Protein AF-A0AA85AEJ2-F1 (afdb_monomer_lite)

Sequence (149 aa):
MGGGVYLGIQQNGVPNWHFLGVLTNEKPSAIYKVGKLAKNAQLQNVIHPFGTSASFQCSNGVVPAQIGISVDLLTNLPQQTEEITSEPSVSADRMTQFTRFAAESLFNYVASFARDNSTSDPLVPMSAIKGWFDTMLQKLSLDASFWRK

Secondary structure (DSSP, 8-state):
-EEEEEEEEEETTEEEEEEEEEE-SSS-------TTTTT-TTS-----SS-TT------TT---EEEEEEEE-TTTS----SSSS-TTHHHHHHHHHHHHHHHHHHHHHHHHT-B--SSSS-B--HHHHHHHHHHHHHHHHH-TTGGG-

pLDDT: mean 74.29, std 14.97, range [37.19, 92.12]

Structure (mmCIF, N/CA/C/O backbone):
data_AF-A0AA85AEJ2-F1
#
_entry.id   AF-A0AA85AEJ2-F1
#
loop_
_atom_site.group_PDB
_atom_site.id
_atom_site.type_symbol
_atom_site.label_atom_id
_atom_site.label_alt_id
_atom_site.label_comp_id
_atom_site.label_asym_id
_atom_site.label_entity_id
_atom_site.label_seq_id
_atom_site.pdbx_PDB_ins_code
_atom_site.Cartn_x
_atom_site.Cartn_y
_atom_site.Cartn_z
_atom_site.occupancy
_atom_site.B_iso_or_equiv
_atom_site.auth_seq_id
_atom_site.auth_comp_id
_atom_site.auth_asym_id
_atom_site.auth_atom_id
_atom_site.pdbx_PDB_model_num
ATOM 1 N N . MET A 1 1 ? 14.404 -16.180 -18.782 1.00 84.56 1 MET A N 1
ATOM 2 C CA . MET A 1 1 ? 14.888 -14.790 -18.628 1.00 84.56 1 MET A CA 1
ATOM 3 C C . MET A 1 1 ? 13.804 -13.978 -17.945 1.00 84.56 1 MET A C 1
ATOM 5 O O . MET A 1 1 ? 12.638 -14.342 -18.076 1.00 84.56 1 MET A O 1
ATOM 9 N N . GLY A 1 2 ? 14.181 -12.959 -17.184 1.00 88.81 2 GLY A N 1
ATOM 10 C CA . GLY A 1 2 ? 13.264 -12.045 -16.507 1.00 88.81 2 GLY A CA 1
ATOM 11 C C . GLY A 1 2 ? 13.721 -10.601 -16.685 1.00 88.81 2 GLY A C 1
ATOM 12 O O . GLY A 1 2 ? 14.861 -10.352 -17.079 1.00 88.81 2 GLY A O 1
ATOM 13 N N . GLY A 1 3 ? 12.825 -9.656 -16.425 1.00 90.38 3 GLY A N 1
ATOM 14 C CA . GLY A 1 3 ? 13.128 -8.230 -16.405 1.00 90.38 3 GLY A CA 1
ATOM 15 C C . GLY A 1 3 ? 13.348 -7.750 -14.975 1.00 90.38 3 GLY A C 1
ATOM 16 O O . GLY A 1 3 ? 12.401 -7.735 -14.194 1.00 90.38 3 GLY A O 1
ATOM 17 N N . GLY A 1 4 ? 14.563 -7.343 -14.623 1.00 90.19 4 GLY A N 1
ATOM 18 C CA . GLY A 1 4 ? 14.829 -6.609 -13.388 1.00 90.19 4 GLY A CA 1
ATOM 19 C C . GLY A 1 4 ? 14.359 -5.163 -13.528 1.00 90.19 4 GLY A C 1
ATOM 20 O O . GLY A 1 4 ? 14.757 -4.480 -14.469 1.00 90.19 4 GLY A O 1
ATOM 21 N N . VAL A 1 5 ? 13.504 -4.703 -12.618 1.00 89.81 5 VAL A N 1
ATOM 22 C CA . VAL A 1 5 ? 12.935 -3.350 -12.612 1.00 89.81 5 VAL A CA 1
ATOM 23 C C . VAL A 1 5 ? 13.655 -2.502 -11.572 1.00 89.81 5 VAL A C 1
ATOM 25 O O . VAL A 1 5 ? 13.781 -2.906 -10.416 1.00 89.81 5 VAL A O 1
ATOM 28 N N . TYR A 1 6 ? 14.088 -1.307 -11.966 1.00 87.69 6 TYR A N 1
ATOM 29 C CA . TYR A 1 6 ? 14.849 -0.383 -11.131 1.00 87.69 6 TYR A CA 1
ATOM 30 C C . TYR A 1 6 ? 14.295 1.044 -11.223 1.00 87.69 6 TYR A C 1
ATOM 32 O O . TYR A 1 6 ? 13.805 1.468 -12.270 1.00 87.69 6 TYR A O 1
ATOM 40 N N . LEU A 1 7 ? 14.417 1.800 -10.132 1.00 87.38 7 LEU A N 1
ATOM 41 C CA . LEU A 1 7 ? 14.082 3.219 -10.034 1.00 87.38 7 LEU A CA 1
ATOM 42 C C . LEU A 1 7 ? 15.356 4.053 -9.875 1.00 87.38 7 LEU A C 1
ATOM 44 O O . LEU A 1 7 ? 16.021 3.984 -8.841 1.00 87.38 7 LEU A O 1
ATOM 48 N N . GLY A 1 8 ? 15.664 4.865 -10.879 1.00 84.44 8 GLY A N 1
ATOM 49 C CA . GLY A 1 8 ? 16.723 5.866 -10.840 1.00 84.44 8 GLY A CA 1
ATOM 50 C C . GLY A 1 8 ? 16.196 7.177 -10.264 1.00 84.44 8 GLY A C 1
ATOM 51 O O . GLY A 1 8 ? 15.260 7.760 -10.807 1.0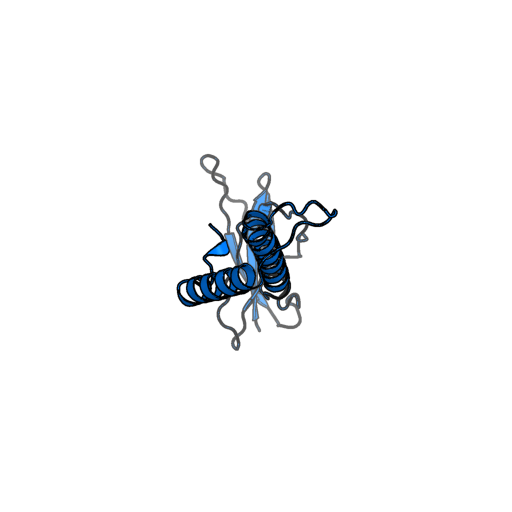0 84.44 8 GLY A O 1
ATOM 52 N N . ILE A 1 9 ? 16.789 7.658 -9.175 1.00 81.56 9 ILE A N 1
ATOM 53 C CA . ILE A 1 9 ? 16.516 8.986 -8.609 1.00 81.56 9 ILE A CA 1
ATOM 54 C C . ILE A 1 9 ? 17.838 9.741 -8.590 1.00 81.56 9 ILE A C 1
ATOM 56 O O . ILE A 1 9 ? 18.820 9.232 -8.049 1.00 81.56 9 ILE A O 1
ATOM 60 N N . GLN A 1 10 ? 17.892 10.949 -9.155 1.00 75.31 10 GLN A N 1
ATOM 61 C CA . GLN A 1 10 ? 19.120 11.733 -9.053 1.00 75.31 10 GLN A CA 1
ATOM 62 C C . GLN A 1 10 ? 19.250 12.319 -7.643 1.00 75.31 10 GLN A C 1
ATOM 64 O O . GLN A 1 10 ? 18.355 13.000 -7.145 1.00 75.31 10 GLN A O 1
ATOM 69 N N . GLN A 1 11 ? 20.381 12.068 -6.999 1.00 70.56 11 GLN A N 1
ATOM 70 C CA . GLN A 1 11 ? 20.776 12.728 -5.759 1.00 70.56 11 GLN A CA 1
ATOM 71 C C . GLN A 1 11 ? 22.112 13.413 -6.025 1.00 70.56 11 GLN A C 1
ATOM 73 O O . GLN A 1 11 ? 23.051 12.785 -6.505 1.00 70.56 11 GLN A O 1
ATOM 78 N N . ASN A 1 12 ? 22.194 14.719 -5.766 1.00 67.81 12 ASN A N 1
ATOM 79 C CA . ASN A 1 12 ? 23.413 15.510 -5.979 1.00 67.81 12 ASN A CA 1
ATOM 80 C C . ASN A 1 12 ? 23.999 15.402 -7.407 1.00 67.81 12 ASN A C 1
ATOM 82 O O . ASN A 1 12 ? 25.212 15.408 -7.586 1.00 67.81 12 ASN A O 1
ATOM 86 N N . GLY A 1 13 ? 23.141 15.281 -8.428 1.00 68.25 13 GLY A N 1
ATOM 87 C CA . GLY A 1 13 ? 23.554 15.181 -9.837 1.00 68.25 13 GLY A CA 1
ATOM 88 C C . GLY A 1 13 ? 23.995 13.785 -10.295 1.00 68.25 13 GLY A C 1
ATOM 89 O O . GLY A 1 13 ? 24.275 13.604 -11.479 1.00 68.25 13 GLY A O 1
ATOM 90 N N . VAL A 1 14 ? 24.006 12.790 -9.401 1.00 72.00 14 VAL A N 1
ATOM 91 C CA . VAL A 1 14 ? 24.341 11.394 -9.715 1.00 72.00 14 VAL A CA 1
ATOM 92 C C . VAL A 1 14 ? 23.066 10.538 -9.680 1.00 72.00 14 VAL A C 1
ATOM 94 O O . VAL A 1 14 ? 22.297 10.640 -8.720 1.00 72.00 14 VAL A O 1
ATOM 97 N N . PRO A 1 15 ? 22.788 9.714 -10.710 1.00 74.00 15 PRO A N 1
ATOM 98 C CA . PRO A 1 15 ? 21.653 8.797 -10.684 1.00 74.00 15 PRO A CA 1
ATOM 99 C C . PRO A 1 15 ? 21.913 7.648 -9.699 1.00 74.00 15 PRO A C 1
ATOM 101 O O . PRO A 1 15 ? 22.816 6.844 -9.911 1.00 74.00 15 PRO A O 1
ATOM 104 N N . ASN A 1 16 ? 21.095 7.552 -8.649 1.00 79.31 16 ASN A N 1
ATOM 105 C CA . ASN A 1 16 ? 21.077 6.413 -7.732 1.00 79.31 16 ASN A CA 1
ATOM 106 C C . ASN A 1 16 ? 19.950 5.457 -8.128 1.00 79.31 16 ASN A C 1
ATOM 108 O O . ASN A 1 16 ? 18.772 5.834 -8.111 1.00 79.31 16 ASN A O 1
ATOM 112 N N . TRP A 1 17 ? 20.307 4.223 -8.475 1.00 82.75 17 TRP A N 1
ATOM 113 C CA . TRP A 1 17 ? 19.354 3.194 -8.880 1.00 82.75 17 TRP A CA 1
ATOM 114 C C . TRP A 1 17 ? 18.978 2.292 -7.712 1.00 82.75 17 TRP A C 1
ATOM 116 O O . TRP A 1 17 ? 19.831 1.785 -6.991 1.00 82.75 17 TRP A O 1
ATOM 126 N N . HIS A 1 18 ? 17.681 2.054 -7.567 1.00 83.25 18 HIS A N 1
ATOM 127 C CA . HIS A 1 18 ? 17.114 1.198 -6.534 1.00 83.25 18 HIS A CA 1
ATOM 128 C C . HIS A 1 18 ? 16.382 0.047 -7.208 1.00 83.25 18 HIS A C 1
ATOM 130 O O . HIS A 1 18 ? 15.557 0.279 -8.092 1.00 83.25 18 HIS A O 1
ATOM 136 N N . PHE A 1 19 ? 16.657 -1.188 -6.803 1.00 85.06 19 PHE A N 1
ATOM 137 C CA . PHE A 1 19 ? 15.929 -2.347 -7.310 1.00 85.06 19 PHE A CA 1
ATOM 138 C C . PHE A 1 19 ? 14.493 -2.357 -6.768 1.00 85.06 19 PHE A C 1
ATOM 140 O O . PHE A 1 19 ? 14.276 -2.198 -5.568 1.00 85.06 19 PHE A O 1
ATOM 147 N N . LEU A 1 20 ? 13.511 -2.518 -7.656 1.00 83.94 20 LEU A N 1
ATOM 148 C CA . LEU A 1 20 ? 12.089 -2.577 -7.311 1.00 83.94 20 LEU A CA 1
ATOM 149 C C . LEU A 1 20 ? 11.557 -4.014 -7.302 1.00 83.94 20 LEU A C 1
ATOM 151 O O . LEU A 1 20 ? 10.717 -4.349 -6.467 1.00 83.94 20 LEU A O 1
ATOM 155 N N . GLY A 1 21 ? 12.018 -4.858 -8.227 1.00 85.50 21 GLY A N 1
ATOM 156 C CA . GLY A 1 21 ? 11.598 -6.255 -8.318 1.00 85.50 21 GLY A CA 1
ATOM 157 C C . GLY A 1 21 ? 11.840 -6.876 -9.691 1.00 85.50 21 GLY A C 1
ATOM 158 O O . GLY A 1 21 ? 12.543 -6.315 -10.528 1.00 85.50 21 GLY A O 1
ATOM 159 N N . VAL A 1 22 ? 11.233 -8.043 -9.922 1.00 88.44 22 VAL A N 1
ATOM 160 C CA . VAL A 1 22 ? 11.376 -8.824 -11.160 1.00 88.44 22 VAL A CA 1
ATOM 161 C C . VAL A 1 22 ? 10.030 -8.985 -11.867 1.00 88.44 22 VAL A C 1
ATOM 163 O O . VAL A 1 22 ? 9.015 -9.262 -11.228 1.00 88.44 22 VAL A O 1
ATOM 166 N N . LEU A 1 23 ? 10.042 -8.860 -13.193 1.00 89.50 23 LEU A N 1
ATOM 167 C CA . LEU A 1 23 ? 8.966 -9.250 -14.099 1.00 89.50 23 LEU A CA 1
ATOM 168 C C . LEU A 1 23 ? 9.348 -10.543 -14.819 1.00 89.50 23 LEU A C 1
ATOM 170 O O . LEU A 1 23 ? 10.472 -10.696 -15.303 1.00 89.50 23 LEU A O 1
ATOM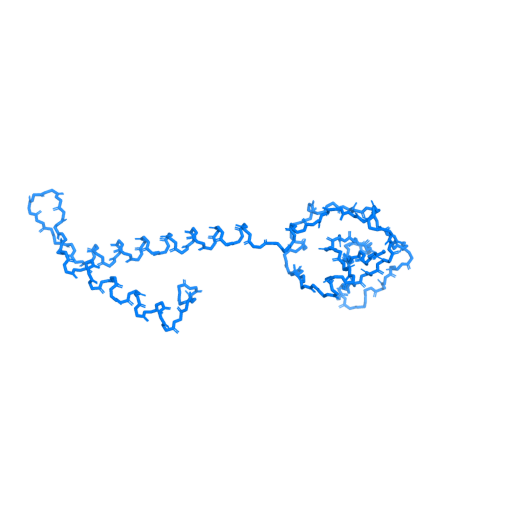 174 N N . THR A 1 24 ? 8.410 -11.476 -14.918 1.00 90.62 24 THR A N 1
ATOM 175 C CA . THR A 1 24 ? 8.600 -12.752 -15.621 1.00 90.62 24 THR A CA 1
ATOM 176 C C . THR A 1 24 ? 7.429 -13.007 -16.561 1.00 90.62 24 THR A C 1
ATOM 178 O O . THR A 1 24 ? 6.418 -12.315 -16.510 1.00 90.62 24 THR A O 1
ATOM 181 N N . ASN A 1 25 ? 7.531 -14.026 -17.415 1.00 90.12 25 ASN A N 1
ATOM 182 C CA . ASN A 1 25 ? 6.407 -14.416 -18.272 1.00 90.12 25 ASN A CA 1
ATOM 183 C C . ASN A 1 25 ? 5.203 -14.927 -17.461 1.00 90.12 25 ASN A C 1
ATOM 185 O O . ASN A 1 25 ? 4.066 -14.755 -17.884 1.00 90.12 25 ASN A O 1
ATOM 189 N N . GLU A 1 26 ? 5.449 -15.528 -16.294 1.00 89.56 26 GLU A N 1
ATOM 190 C CA . GLU A 1 26 ? 4.396 -15.979 -15.374 1.00 89.56 26 GLU A CA 1
ATOM 191 C C . GLU A 1 26 ? 3.755 -14.808 -14.616 1.00 89.56 26 GLU A C 1
ATOM 193 O O . GLU A 1 26 ? 2.569 -14.846 -14.293 1.00 89.56 26 GLU A O 1
ATOM 198 N N . LYS A 1 27 ? 4.525 -13.741 -14.361 1.00 86.38 27 LYS A N 1
ATOM 199 C CA . LYS A 1 27 ? 4.074 -12.510 -13.702 1.00 86.38 27 LYS A CA 1
ATOM 200 C C . LYS A 1 27 ? 4.478 -11.286 -14.538 1.00 86.38 27 LYS A C 1
ATOM 202 O O . LYS A 1 27 ? 5.478 -10.630 -14.226 1.00 86.38 27 LYS A O 1
ATOM 207 N N . PRO A 1 28 ? 3.709 -10.964 -15.597 1.00 88.81 28 PRO A N 1
ATOM 208 C CA . PRO A 1 28 ? 4.090 -9.953 -16.586 1.00 88.81 28 PRO A CA 1
ATOM 209 C C . PRO A 1 28 ? 3.878 -8.506 -16.114 1.00 88.81 28 PRO A C 1
ATOM 211 O O . PRO A 1 28 ? 4.271 -7.570 -16.805 1.00 88.81 28 PRO A O 1
ATOM 214 N N . SER A 1 29 ? 3.257 -8.297 -14.950 1.00 87.44 29 SER A N 1
ATOM 215 C CA . SER A 1 29 ? 2.966 -6.968 -14.405 1.00 87.44 29 SER A CA 1
ATOM 216 C C . SER A 1 29 ? 3.160 -6.911 -12.892 1.00 87.44 29 SER A C 1
ATOM 218 O O . SER A 1 29 ? 2.852 -7.872 -12.183 1.00 87.44 29 SER A O 1
ATOM 220 N N . ALA A 1 30 ? 3.589 -5.753 -12.393 1.00 85.50 30 ALA A N 1
ATOM 221 C CA . ALA A 1 30 ? 3.726 -5.461 -10.971 1.00 85.50 30 ALA A CA 1
ATOM 222 C C . ALA A 1 30 ? 3.468 -3.971 -10.695 1.00 85.50 30 ALA A C 1
ATOM 224 O O . ALA A 1 30 ? 3.614 -3.130 -11.582 1.00 85.50 30 ALA A O 1
ATOM 225 N N . ILE A 1 31 ? 3.085 -3.646 -9.458 1.00 87.12 31 ILE A N 1
ATOM 226 C CA . ILE A 1 31 ? 2.848 -2.274 -8.994 1.00 87.12 31 ILE A CA 1
ATOM 227 C C . ILE A 1 31 ? 3.860 -1.968 -7.893 1.00 87.12 31 ILE A C 1
ATOM 229 O O . ILE A 1 31 ? 3.970 -2.730 -6.937 1.00 87.12 31 ILE A O 1
ATOM 233 N N . TYR A 1 32 ? 4.556 -0.834 -8.002 1.00 83.94 32 TYR A N 1
ATOM 234 C CA . TYR A 1 32 ? 5.576 -0.411 -7.042 1.00 83.94 32 TYR A CA 1
ATOM 235 C C . TYR A 1 32 ? 5.248 0.964 -6.459 1.00 83.94 32 TYR A C 1
ATOM 237 O O . TYR A 1 32 ? 4.998 1.927 -7.187 1.00 83.94 32 TYR A O 1
ATOM 245 N N . LYS A 1 33 ? 5.275 1.084 -5.128 1.00 81.12 33 LYS A N 1
ATOM 246 C CA . LYS A 1 33 ? 5.030 2.354 -4.432 1.00 81.12 33 LYS A CA 1
ATOM 247 C C . LYS A 1 33 ? 6.342 3.091 -4.164 1.00 81.12 33 LYS A C 1
ATOM 249 O O . LYS A 1 33 ? 7.088 2.737 -3.260 1.00 81.12 33 LYS A O 1
ATOM 254 N N . VAL A 1 34 ? 6.575 4.186 -4.885 1.00 75.00 34 VAL A N 1
ATOM 255 C CA . VAL A 1 34 ? 7.852 4.931 -4.840 1.00 75.00 34 VAL A CA 1
ATOM 256 C C . VAL A 1 34 ? 7.896 6.081 -3.820 1.00 75.00 34 VAL A C 1
ATOM 258 O O . VAL A 1 34 ? 8.966 6.569 -3.476 1.00 75.00 34 VAL A O 1
ATOM 261 N N . GLY A 1 35 ? 6.751 6.500 -3.266 1.00 68.12 35 GLY A N 1
ATOM 262 C CA . GLY A 1 35 ? 6.657 7.722 -2.444 1.00 68.12 35 GLY A CA 1
ATOM 263 C C . GLY A 1 35 ? 7.397 7.706 -1.095 1.00 68.12 35 GLY A C 1
ATOM 264 O O . GLY A 1 35 ? 7.592 8.763 -0.503 1.00 68.12 35 GLY A O 1
ATOM 265 N N . LYS A 1 36 ? 7.808 6.535 -0.588 1.00 62.03 36 LYS A N 1
ATOM 266 C CA . LYS A 1 36 ? 8.598 6.404 0.657 1.00 62.03 36 LYS A CA 1
ATOM 267 C C . LYS A 1 36 ? 10.060 6.000 0.415 1.00 62.03 36 LYS A C 1
ATOM 269 O O . LYS A 1 36 ? 10.840 6.016 1.362 1.00 62.03 36 LYS A O 1
ATOM 274 N N . LEU A 1 37 ? 10.438 5.674 -0.826 1.00 59.56 37 LEU A N 1
ATOM 275 C CA . LEU A 1 37 ? 11.776 5.170 -1.159 1.00 59.56 37 LEU A CA 1
ATOM 276 C C . LEU A 1 37 ? 12.865 6.222 -0.896 1.00 59.56 37 LEU A C 1
ATOM 278 O O . LEU A 1 37 ? 13.896 5.905 -0.321 1.00 59.56 37 LEU A O 1
ATOM 282 N N . ALA A 1 38 ? 12.586 7.493 -1.204 1.00 53.34 38 ALA A N 1
ATOM 283 C CA . ALA A 1 38 ? 13.531 8.594 -1.005 1.00 53.34 38 ALA A CA 1
ATOM 284 C C . ALA A 1 38 ? 13.866 8.893 0.473 1.00 53.34 38 ALA A C 1
ATOM 286 O O . ALA A 1 38 ? 14.913 9.468 0.749 1.00 53.34 38 ALA A O 1
ATOM 287 N N . LYS A 1 39 ? 12.992 8.525 1.426 1.00 50.88 39 LYS A N 1
ATOM 288 C CA . LYS A 1 39 ? 13.234 8.730 2.870 1.00 50.88 39 LYS A CA 1
ATOM 289 C C . LYS A 1 39 ? 14.002 7.575 3.514 1.00 50.88 39 LYS A C 1
ATOM 291 O O . LYS A 1 39 ? 14.703 7.792 4.493 1.00 50.88 39 LYS A O 1
ATOM 296 N N . ASN A 1 40 ? 13.892 6.373 2.953 1.00 46.41 40 ASN A N 1
ATOM 297 C CA . ASN A 1 40 ? 14.605 5.186 3.413 1.00 46.41 40 ASN A CA 1
ATOM 298 C C . ASN A 1 40 ? 15.849 4.977 2.545 1.00 46.41 40 ASN A C 1
ATOM 300 O O . ASN A 1 40 ? 15.957 3.977 1.838 1.00 46.41 40 ASN A O 1
ATOM 304 N N . ALA A 1 41 ? 16.795 5.918 2.612 1.00 46.34 41 ALA A N 1
ATOM 305 C CA . ALA A 1 41 ? 18.098 5.882 1.933 1.00 46.34 41 ALA A CA 1
ATOM 306 C C . ALA A 1 41 ? 19.026 4.731 2.407 1.00 46.34 41 ALA A C 1
ATOM 308 O O . ALA A 1 41 ? 20.246 4.839 2.358 1.00 46.34 41 ALA A O 1
ATOM 309 N N . GLN A 1 42 ? 18.446 3.639 2.909 1.00 46.03 42 GLN A N 1
ATOM 310 C CA . GLN A 1 42 ? 19.110 2.399 3.301 1.00 46.03 42 GLN A CA 1
ATOM 311 C C . GLN A 1 42 ? 18.839 1.252 2.320 1.00 46.03 42 GLN A C 1
ATOM 313 O O . GLN A 1 42 ? 19.395 0.170 2.495 1.00 46.03 42 GLN A O 1
ATOM 318 N N . LEU A 1 43 ? 18.015 1.459 1.285 1.00 50.62 43 LEU A N 1
ATOM 319 C CA . LEU A 1 43 ? 17.975 0.519 0.170 1.00 50.62 43 LEU A CA 1
ATOM 320 C C . LEU A 1 43 ? 19.281 0.678 -0.603 1.00 50.62 43 LEU A C 1
ATOM 322 O O . LEU A 1 43 ? 19.529 1.698 -1.238 1.00 50.62 43 LEU A O 1
ATOM 326 N N . GLN A 1 44 ? 20.132 -0.322 -0.407 1.00 52.38 44 GLN A N 1
ATOM 327 C CA . GLN A 1 44 ? 21.500 -0.448 -0.879 1.00 52.38 44 GLN A CA 1
ATOM 328 C C . GLN A 1 44 ? 21.633 0.063 -2.316 1.00 52.38 44 GLN A C 1
ATOM 330 O O . GLN A 1 44 ? 20.764 -0.189 -3.148 1.00 52.38 44 GLN A O 1
ATOM 335 N N . ASN A 1 45 ? 22.730 0.760 -2.612 1.00 55.62 45 ASN A N 1
ATOM 336 C CA . ASN A 1 45 ? 23.153 1.005 -3.986 1.00 55.62 45 ASN A CA 1
ATOM 337 C C . ASN A 1 45 ? 23.447 -0.366 -4.616 1.00 55.62 45 ASN A C 1
ATOM 339 O O . ASN A 1 45 ? 24.551 -0.897 -4.487 1.00 55.62 45 ASN A O 1
ATOM 343 N N . VAL A 1 46 ? 22.410 -1.012 -5.150 1.00 61.06 46 VAL A N 1
ATOM 344 C CA . VAL A 1 46 ? 22.505 -2.349 -5.728 1.00 61.06 46 VAL A CA 1
ATOM 345 C C . VAL A 1 46 ? 23.260 -2.207 -7.039 1.00 61.06 46 VAL A C 1
ATOM 347 O O . VAL A 1 46 ? 23.010 -1.276 -7.805 1.00 61.06 46 VAL A O 1
ATOM 350 N N . ILE A 1 47 ? 24.173 -3.142 -7.303 1.00 69.75 47 ILE A N 1
ATOM 351 C CA . ILE A 1 47 ? 24.856 -3.245 -8.593 1.00 69.75 47 ILE A CA 1
ATOM 352 C C . ILE A 1 47 ? 23.780 -3.275 -9.685 1.00 69.75 47 ILE A C 1
ATOM 354 O O . ILE A 1 47 ? 22.970 -4.199 -9.753 1.00 69.75 47 ILE A O 1
ATOM 358 N N . HIS A 1 48 ? 23.747 -2.230 -10.503 1.00 77.62 48 HIS A N 1
ATOM 359 C CA . HIS A 1 48 ? 22.759 -2.054 -11.556 1.00 77.62 48 HIS A CA 1
ATOM 360 C C . HIS A 1 48 ? 23.448 -2.073 -12.927 1.00 77.62 48 HIS A C 1
ATOM 362 O O . HIS A 1 48 ? 24.568 -1.577 -13.060 1.00 77.62 48 HIS A O 1
ATOM 368 N N . PRO A 1 49 ? 22.787 -2.591 -13.975 1.00 80.94 49 PRO A N 1
ATOM 369 C CA . PRO A 1 49 ? 23.383 -2.690 -15.309 1.00 80.94 49 PRO A CA 1
ATOM 370 C C . PRO A 1 49 ? 23.380 -1.361 -16.086 1.00 80.94 49 PRO A C 1
ATOM 372 O O . PRO A 1 49 ? 23.889 -1.297 -17.203 1.00 80.94 49 PRO A O 1
ATOM 375 N N . PHE A 1 50 ? 22.791 -0.293 -15.535 1.00 82.25 50 PHE A N 1
ATOM 376 C CA . PHE A 1 50 ? 22.703 1.007 -16.207 1.00 82.25 50 PHE A CA 1
ATOM 377 C C . PHE A 1 50 ? 24.019 1.788 -16.119 1.00 82.25 50 PHE A C 1
ATOM 379 O O . PHE A 1 50 ? 24.573 1.962 -15.035 1.00 82.25 50 PHE A O 1
ATOM 386 N N . GLY A 1 51 ? 24.503 2.285 -17.259 1.00 71.19 51 GLY A N 1
ATOM 387 C CA . GLY A 1 51 ? 25.717 3.098 -17.329 1.00 71.19 51 GLY A CA 1
ATOM 388 C C . GLY A 1 51 ? 25.564 4.475 -16.671 1.00 71.19 51 GLY A C 1
ATOM 389 O O . GLY A 1 51 ? 24.492 5.079 -16.675 1.00 71.19 51 GLY A O 1
ATOM 390 N N . THR A 1 52 ? 26.672 5.005 -16.150 1.00 62.16 52 THR A N 1
ATOM 391 C CA . THR A 1 52 ? 26.779 6.326 -15.497 1.00 62.16 52 THR A CA 1
ATOM 392 C C . THR A 1 52 ? 26.639 7.519 -16.451 1.00 62.16 52 THR A C 1
ATOM 394 O O . THR A 1 52 ? 26.579 8.659 -15.999 1.00 62.16 52 THR A O 1
ATOM 397 N N . SER A 1 53 ? 26.554 7.282 -17.763 1.00 55.12 53 SER A N 1
ATOM 398 C CA . SER A 1 53 ? 26.391 8.309 -18.802 1.00 55.12 53 SER A CA 1
ATOM 399 C C . SER A 1 53 ? 24.972 8.876 -18.904 1.00 55.12 53 SER A C 1
ATOM 401 O O . SER A 1 53 ? 24.740 9.825 -19.647 1.00 55.12 53 SER A O 1
ATOM 403 N N . ALA A 1 54 ? 24.023 8.330 -18.144 1.00 55.06 54 ALA A N 1
ATOM 404 C CA . ALA A 1 54 ? 22.643 8.793 -18.081 1.00 55.06 54 ALA A CA 1
ATOM 405 C C . ALA A 1 54 ? 22.457 9.917 -17.032 1.00 55.06 54 ALA A C 1
ATOM 407 O O . ALA A 1 54 ? 21.483 9.931 -16.279 1.00 55.06 54 ALA A O 1
ATOM 408 N N . SER A 1 55 ? 23.414 10.845 -16.920 1.00 54.25 55 SER A N 1
ATOM 409 C CA . SER A 1 55 ? 23.254 12.054 -16.108 1.00 54.25 55 SER A CA 1
ATOM 410 C C . SER A 1 55 ? 22.450 13.085 -16.899 1.00 54.25 55 SER A C 1
ATOM 412 O O . SER A 1 55 ? 22.929 13.724 -17.832 1.00 54.25 55 SER A O 1
ATOM 414 N N . PHE A 1 56 ? 21.177 13.232 -16.545 1.00 58.22 56 PHE A N 1
ATOM 415 C CA . PHE A 1 56 ? 20.303 14.223 -17.164 1.00 58.22 56 PHE A CA 1
ATOM 416 C C . PHE A 1 56 ? 20.487 15.574 -16.487 1.00 58.22 56 PHE A C 1
ATOM 418 O O . PHE A 1 56 ? 20.626 15.658 -15.265 1.00 58.22 56 PHE A O 1
ATOM 425 N N . GLN A 1 57 ? 20.482 16.630 -17.295 1.00 54.78 57 GLN A N 1
ATOM 426 C CA . GLN A 1 57 ? 20.502 17.998 -16.806 1.00 54.78 57 GLN A CA 1
ATOM 427 C C . GLN A 1 57 ? 19.184 18.283 -16.082 1.00 54.78 57 GLN A C 1
ATOM 429 O O . GLN A 1 57 ? 18.109 18.208 -16.677 1.00 54.78 57 GLN A O 1
ATOM 434 N N . CYS A 1 58 ? 19.265 18.623 -14.798 1.00 54.38 58 CYS A N 1
ATOM 435 C CA . CYS A 1 58 ? 18.129 19.161 -14.065 1.00 54.38 58 CYS A CA 1
ATOM 436 C C . CYS A 1 58 ? 17.783 20.536 -14.651 1.00 54.38 58 CYS A C 1
ATOM 438 O O . CYS A 1 58 ? 18.437 21.530 -14.336 1.00 54.38 58 CYS A O 1
ATOM 440 N N . SER A 1 59 ? 16.761 20.620 -15.500 1.00 51.44 59 SER A N 1
ATOM 441 C CA . SER A 1 59 ? 16.185 21.910 -15.875 1.00 51.44 59 SER A CA 1
ATOM 442 C C . SER A 1 59 ? 15.252 22.379 -14.757 1.00 51.44 59 SER A C 1
ATOM 444 O O . SER A 1 59 ? 14.316 21.672 -14.385 1.00 51.44 59 SER A O 1
ATOM 446 N N . ASN A 1 60 ? 15.483 23.584 -14.239 1.00 53.62 60 ASN A N 1
ATOM 447 C CA . ASN A 1 60 ? 14.550 24.310 -13.369 1.00 53.62 60 ASN A CA 1
ATOM 448 C C . ASN A 1 60 ? 14.208 23.623 -12.028 1.00 53.62 60 ASN A C 1
ATOM 450 O O . ASN A 1 60 ? 13.068 23.681 -11.576 1.00 53.62 60 ASN A O 1
ATOM 454 N N . GLY A 1 61 ? 15.179 22.976 -11.373 1.00 57.94 61 GLY A N 1
ATOM 455 C CA . GLY 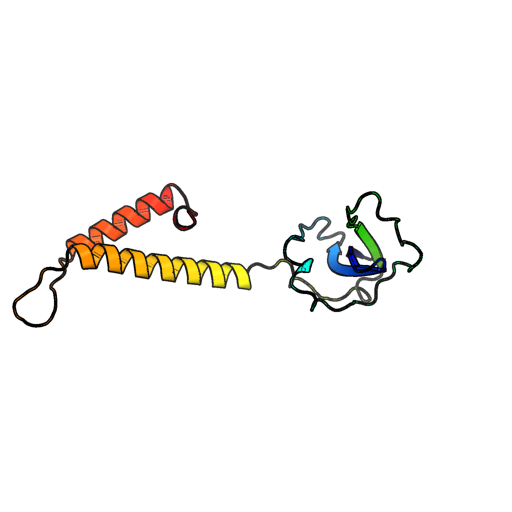A 1 61 ? 15.011 22.456 -10.004 1.00 57.94 61 GLY A CA 1
ATOM 456 C C . GLY A 1 61 ? 14.100 21.227 -9.866 1.00 57.94 61 GLY A C 1
ATOM 457 O O . GLY A 1 61 ? 13.899 20.744 -8.754 1.00 57.94 61 GLY A O 1
ATOM 458 N N . VAL A 1 62 ? 13.581 20.691 -10.975 1.00 62.16 62 VAL A N 1
ATOM 459 C CA . VAL A 1 62 ? 12.864 19.413 -11.005 1.00 62.16 62 VAL A CA 1
ATOM 460 C C . VAL A 1 62 ? 13.877 18.296 -11.213 1.00 62.16 62 VAL A C 1
ATOM 462 O O . VAL A 1 62 ? 14.619 18.294 -12.194 1.00 62.16 62 VAL A O 1
ATOM 465 N N . VAL A 1 63 ? 13.901 17.342 -10.285 1.00 66.94 63 VAL A N 1
ATOM 466 C CA . VAL A 1 63 ? 14.743 16.150 -10.385 1.00 66.94 63 VAL A CA 1
ATOM 467 C C . VAL A 1 63 ? 13.956 15.043 -11.098 1.00 66.94 63 VAL A C 1
ATOM 469 O O . VAL A 1 63 ? 12.985 14.544 -10.522 1.00 66.94 63 VAL A O 1
ATOM 472 N N . PRO A 1 64 ? 14.313 14.645 -12.333 1.00 73.88 64 PRO A N 1
ATOM 473 C CA . PRO A 1 64 ? 13.638 13.549 -13.017 1.00 73.88 64 PRO A CA 1
ATOM 474 C C . PRO A 1 64 ? 13.910 12.206 -12.321 1.00 73.88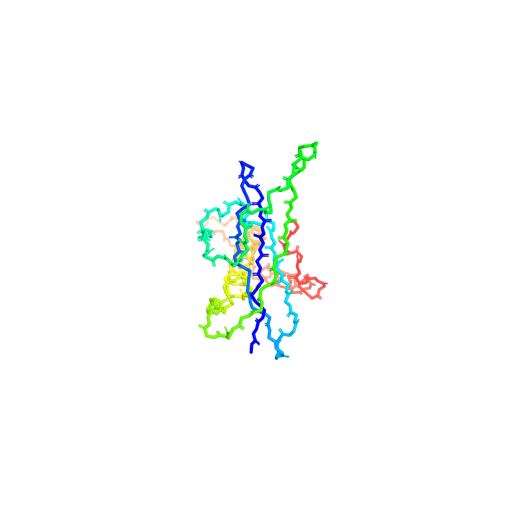 64 PRO A C 1
ATOM 476 O O . PRO A 1 64 ? 15.052 11.864 -12.012 1.00 73.88 64 PRO A O 1
ATOM 479 N N . ALA A 1 65 ? 12.849 11.424 -12.107 1.00 81.06 65 ALA A N 1
ATOM 480 C CA . ALA A 1 65 ? 12.944 10.011 -11.748 1.00 81.06 65 ALA A CA 1
ATOM 481 C C . ALA A 1 65 ? 12.863 9.144 -13.012 1.00 81.06 65 ALA A C 1
ATOM 483 O O . ALA A 1 65 ? 12.200 9.512 -13.983 1.00 81.06 65 ALA A O 1
ATOM 484 N N . GLN A 1 66 ? 13.523 7.989 -12.999 1.00 82.94 66 GLN A N 1
ATOM 485 C CA . GLN A 1 66 ? 13.629 7.095 -14.150 1.00 82.94 66 GLN A CA 1
ATOM 486 C C . GLN A 1 66 ? 13.260 5.671 -13.788 1.00 82.94 66 GLN A C 1
ATOM 488 O O . GLN A 1 66 ? 13.577 5.200 -12.700 1.00 82.94 66 GLN A O 1
ATOM 493 N N . ILE A 1 67 ? 12.633 4.974 -14.728 1.00 87.50 67 ILE A N 1
ATOM 494 C CA . ILE A 1 67 ? 12.380 3.541 -14.622 1.00 87.50 67 ILE A CA 1
ATOM 495 C C . ILE A 1 67 ? 13.286 2.830 -15.618 1.00 87.50 67 ILE A C 1
ATOM 497 O O . ILE A 1 67 ? 13.250 3.120 -16.813 1.00 87.50 67 ILE A O 1
ATOM 501 N N . GLY A 1 68 ? 14.106 1.918 -15.109 1.00 88.75 68 GLY A N 1
ATOM 502 C CA . GLY A 1 68 ? 15.016 1.089 -15.887 1.00 88.75 68 GLY A CA 1
ATOM 503 C C . GLY A 1 68 ? 14.569 -0.362 -15.821 1.00 88.75 68 GLY A C 1
ATOM 504 O O . GLY A 1 68 ? 14.254 -0.863 -14.742 1.00 88.75 68 GLY A O 1
ATOM 505 N N . ILE A 1 69 ? 14.538 -1.040 -16.966 1.00 90.31 69 ILE A N 1
ATOM 506 C CA . ILE A 1 69 ? 14.229 -2.469 -17.049 1.00 90.31 69 ILE A CA 1
ATOM 507 C C . ILE A 1 69 ? 15.400 -3.159 -17.740 1.00 90.31 69 ILE A C 1
ATOM 509 O O . ILE A 1 69 ? 15.733 -2.816 -18.873 1.00 90.31 69 ILE A O 1
ATOM 513 N N . SER A 1 70 ? 16.022 -4.121 -17.065 1.00 90.31 70 SER A N 1
ATOM 514 C CA . SER A 1 70 ? 17.119 -4.918 -17.615 1.00 90.31 70 SER A CA 1
ATOM 515 C C . SER A 1 70 ? 16.697 -6.367 -17.796 1.00 90.31 70 SER A C 1
ATOM 517 O O . SER A 1 70 ? 16.203 -6.993 -16.860 1.00 90.31 70 SER A O 1
ATOM 519 N N . VAL A 1 71 ? 16.912 -6.919 -18.986 1.00 90.31 71 VAL A N 1
ATOM 520 C CA . VAL A 1 71 ? 16.639 -8.333 -19.261 1.00 90.31 71 VAL A CA 1
ATOM 521 C C . VAL A 1 71 ? 17.862 -9.157 -18.873 1.00 90.31 71 VAL A C 1
ATOM 523 O O . VAL A 1 71 ? 18.942 -8.929 -19.409 1.00 90.31 71 VAL A O 1
ATOM 526 N N . ASP A 1 72 ? 17.689 -10.113 -17.963 1.00 86.88 72 ASP A N 1
ATOM 527 C CA . ASP A 1 72 ? 18.767 -10.996 -17.506 1.00 86.88 72 ASP A CA 1
ATOM 528 C C . ASP A 1 72 ? 18.252 -12.431 -17.263 1.00 86.88 72 ASP A C 1
ATOM 530 O O . ASP A 1 72 ? 17.047 -12.735 -17.318 1.00 86.88 72 ASP A O 1
ATOM 534 N N . LEU A 1 73 ? 19.172 -13.361 -17.022 1.00 85.81 73 LEU A N 1
ATOM 535 C CA . LEU A 1 73 ? 18.874 -14.697 -16.524 1.00 85.81 73 LEU A CA 1
ATOM 536 C C . LEU A 1 73 ? 18.258 -14.595 -15.123 1.00 85.81 73 LEU A C 1
ATOM 538 O O . LEU A 1 73 ? 18.697 -13.807 -14.292 1.00 85.81 73 LEU A O 1
ATOM 542 N N . LEU A 1 74 ? 17.258 -15.438 -14.831 1.00 79.81 74 LEU A N 1
ATOM 543 C CA . LEU A 1 74 ? 16.575 -15.414 -13.527 1.00 79.81 74 LEU A CA 1
ATOM 544 C C . LEU A 1 74 ? 17.538 -15.689 -12.361 1.00 79.81 74 LEU A C 1
ATOM 546 O O . LEU A 1 74 ? 17.269 -15.262 -11.249 1.00 79.81 74 LEU A O 1
ATOM 550 N N . THR A 1 75 ? 18.648 -16.385 -12.620 1.00 81.69 75 THR A N 1
ATOM 551 C CA . THR A 1 75 ? 19.698 -16.687 -11.639 1.00 81.69 75 THR A CA 1
ATOM 552 C C . THR A 1 75 ? 20.524 -15.468 -11.238 1.00 81.69 75 THR A C 1
ATOM 554 O O . THR A 1 75 ? 21.099 -15.465 -10.156 1.00 81.69 75 THR A O 1
ATOM 557 N N . ASN A 1 76 ? 20.609 -14.461 -12.111 1.00 79.50 76 ASN A N 1
ATOM 558 C CA . ASN A 1 76 ? 21.426 -13.263 -11.911 1.00 79.50 76 ASN A CA 1
ATOM 559 C C . ASN A 1 76 ? 20.619 -12.117 -11.297 1.00 79.50 76 ASN A C 1
ATOM 561 O O . ASN A 1 76 ? 21.186 -11.184 -10.729 1.00 79.50 76 ASN A O 1
ATOM 565 N N . LEU A 1 77 ? 19.292 -12.174 -11.424 1.00 77.12 77 LEU A N 1
ATOM 566 C CA . LEU A 1 77 ? 18.411 -11.182 -10.836 1.00 77.12 77 LEU A CA 1
ATOM 567 C C . LEU A 1 77 ? 18.375 -11.371 -9.317 1.00 77.12 77 LEU A C 1
ATOM 569 O O . LEU A 1 77 ? 18.281 -12.512 -8.854 1.00 77.12 77 LEU A O 1
ATOM 573 N N . PRO A 1 78 ? 18.412 -10.278 -8.531 1.00 69.88 78 PRO A N 1
ATOM 574 C CA . PRO A 1 78 ? 18.269 -10.375 -7.091 1.00 69.88 78 PRO A CA 1
ATOM 575 C C . PRO A 1 78 ? 16.997 -11.160 -6.769 1.00 69.88 78 PRO A C 1
ATOM 577 O O . PRO A 1 78 ? 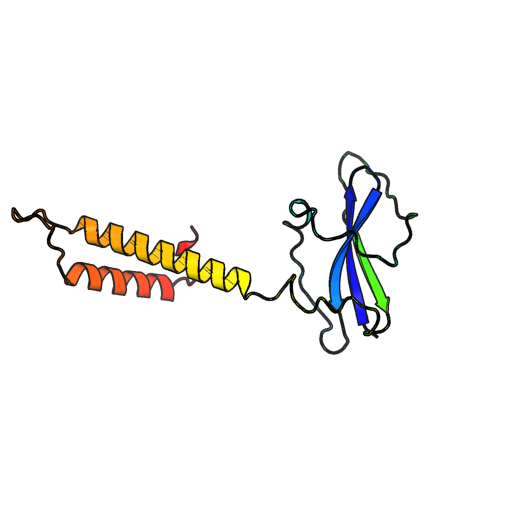15.895 -10.739 -7.126 1.00 69.88 78 PRO A O 1
ATOM 580 N N . GLN A 1 79 ? 17.137 -12.281 -6.058 1.00 59.41 79 GLN A N 1
ATOM 581 C CA . GLN A 1 79 ? 16.015 -13.049 -5.511 1.00 59.41 79 GLN A CA 1
ATOM 582 C C . GLN A 1 79 ? 15.308 -12.302 -4.365 1.00 59.41 79 GLN A C 1
ATOM 584 O O . GLN A 1 79 ? 14.715 -12.933 -3.494 1.00 59.41 79 GLN A O 1
ATOM 589 N N . GLN A 1 80 ? 15.299 -10.961 -4.365 1.00 52.94 80 GLN A N 1
ATOM 590 C CA . GLN A 1 80 ? 14.326 -10.180 -3.599 1.00 52.94 80 GLN A CA 1
ATOM 591 C C . GLN A 1 80 ? 12.944 -10.323 -4.253 1.00 52.94 80 GLN A C 1
ATOM 593 O O . GLN A 1 80 ? 12.321 -9.383 -4.745 1.00 52.94 80 GLN A O 1
ATOM 598 N N . THR A 1 81 ? 12.479 -11.565 -4.257 1.00 47.59 81 THR A N 1
ATOM 599 C CA . THR A 1 81 ? 11.090 -11.956 -4.182 1.00 47.59 81 THR A CA 1
ATOM 600 C C . THR A 1 81 ? 10.498 -11.217 -2.979 1.00 47.59 81 THR A C 1
ATOM 602 O O . THR A 1 81 ? 10.818 -11.498 -1.833 1.00 47.59 81 THR A O 1
ATOM 605 N N . GLU A 1 82 ? 9.648 -10.232 -3.265 1.00 43.09 82 GLU A N 1
ATOM 606 C CA . GLU A 1 82 ? 8.500 -9.889 -2.413 1.00 43.09 82 GLU A CA 1
ATOM 607 C C . GLU A 1 82 ? 8.710 -9.119 -1.097 1.00 43.09 82 GLU A C 1
ATOM 609 O O . GLU A 1 82 ? 7.796 -9.102 -0.278 1.00 43.09 82 GLU A O 1
ATOM 614 N N . GLU A 1 83 ? 9.790 -8.361 -0.897 1.00 40.44 83 GLU A N 1
ATOM 615 C CA . GLU A 1 83 ? 9.843 -7.453 0.275 1.00 40.44 83 GLU A CA 1
ATOM 616 C C . GLU A 1 83 ? 9.368 -6.017 0.004 1.00 40.44 83 GLU A C 1
ATOM 618 O O . GLU A 1 83 ? 9.061 -5.282 0.939 1.00 40.44 83 GLU A O 1
ATOM 623 N N . ILE A 1 84 ? 9.205 -5.610 -1.261 1.00 46.66 84 ILE A N 1
ATOM 624 C CA . ILE A 1 84 ? 8.662 -4.273 -1.589 1.00 46.66 84 ILE A CA 1
ATOM 625 C C . ILE A 1 84 ? 7.150 -4.330 -1.878 1.00 46.66 84 ILE A C 1
ATOM 627 O O . ILE A 1 84 ? 6.461 -3.309 -1.855 1.00 46.66 84 ILE A O 1
ATOM 631 N N . THR A 1 85 ? 6.585 -5.523 -2.088 1.00 43.34 85 THR A N 1
ATOM 632 C CA . THR A 1 85 ? 5.133 -5.770 -2.131 1.00 43.34 85 THR A CA 1
ATOM 633 C C . THR A 1 85 ? 4.853 -7.238 -1.818 1.00 43.34 85 THR A C 1
ATOM 635 O O . THR A 1 85 ? 4.529 -8.039 -2.687 1.00 43.34 85 THR A O 1
ATOM 638 N N . SER A 1 86 ? 4.949 -7.588 -0.548 1.00 37.19 86 SER A N 1
ATOM 639 C CA . SER A 1 86 ? 3.941 -8.438 0.062 1.00 37.19 86 SER A CA 1
ATOM 640 C C . SER A 1 86 ? 3.382 -7.617 1.224 1.00 37.19 86 SER A C 1
ATOM 642 O O . SER A 1 86 ? 4.113 -6.909 1.917 1.00 37.19 86 SER A O 1
ATOM 644 N N . GLU A 1 87 ? 2.067 -7.620 1.406 1.00 44.78 87 GLU A N 1
ATOM 645 C CA . GLU A 1 87 ? 1.445 -7.097 2.618 1.00 44.78 87 GLU A CA 1
ATOM 646 C C . GLU A 1 87 ? 1.340 -8.208 3.685 1.00 44.78 87 GLU A C 1
ATOM 648 O O . GLU A 1 87 ? 0.242 -8.714 3.910 1.00 44.78 87 GLU A O 1
ATOM 653 N N . PRO A 1 88 ? 2.423 -8.581 4.398 1.00 42.38 88 PRO A N 1
ATOM 654 C CA . PRO A 1 88 ? 2.281 -9.140 5.737 1.00 42.38 88 PRO A CA 1
ATOM 655 C C . PRO A 1 88 ? 2.725 -8.138 6.812 1.00 42.38 88 PRO A C 1
ATOM 657 O O . PRO A 1 88 ? 2.213 -8.184 7.925 1.00 42.38 88 PRO A O 1
ATOM 660 N N . SER A 1 89 ? 3.596 -7.167 6.499 1.00 45.00 89 SER A N 1
ATOM 661 C CA . SER A 1 89 ? 4.034 -6.153 7.474 1.00 45.00 89 SER A CA 1
ATOM 662 C C . SER A 1 89 ? 3.042 -4.994 7.610 1.00 45.00 89 SER A C 1
ATOM 664 O O . SER A 1 89 ? 2.756 -4.552 8.719 1.00 45.00 89 SER A O 1
ATOM 666 N N . VAL A 1 90 ? 2.441 -4.542 6.503 1.00 50.09 90 VAL A N 1
ATOM 667 C CA . VAL A 1 90 ? 1.412 -3.487 6.529 1.00 50.09 90 VAL A CA 1
ATOM 668 C C . VAL A 1 90 ? 0.066 -4.024 7.010 1.00 50.09 90 VAL A C 1
ATOM 670 O O . VAL A 1 90 ? -0.673 -3.286 7.644 1.00 50.09 90 VAL A O 1
ATOM 673 N N . SER A 1 91 ? -0.278 -5.285 6.746 1.00 50.78 91 SER A N 1
ATOM 674 C CA . SER A 1 91 ? -1.521 -5.890 7.243 1.00 50.78 91 SER A CA 1
ATOM 675 C C . SER A 1 91 ? -1.447 -6.180 8.743 1.00 50.78 91 SER A C 1
ATOM 677 O O . SER A 1 91 ? -2.413 -5.889 9.446 1.00 50.78 91 SER A O 1
ATOM 679 N N . ALA A 1 92 ? -0.299 -6.639 9.255 1.00 54.69 92 ALA A N 1
ATOM 680 C CA . ALA A 1 92 ? -0.058 -6.744 10.694 1.00 54.69 92 ALA A CA 1
ATOM 681 C C . ALA A 1 92 ? -0.100 -5.366 11.375 1.00 54.69 92 ALA A C 1
ATOM 683 O O . ALA A 1 92 ? -0.792 -5.204 12.379 1.00 54.69 92 ALA A O 1
ATOM 684 N N . ASP A 1 93 ? 0.552 -4.349 10.800 1.00 66.38 93 ASP A N 1
ATOM 685 C CA . ASP A 1 93 ? 0.496 -2.972 11.311 1.00 66.38 93 ASP A CA 1
ATOM 686 C C . ASP A 1 93 ? -0.933 -2.399 11.230 1.00 66.38 93 ASP A C 1
ATOM 688 O O . ASP A 1 93 ? -1.440 -1.847 12.201 1.00 66.38 93 ASP A O 1
ATOM 692 N N . ARG A 1 94 ? -1.664 -2.634 10.133 1.00 67.38 94 ARG A N 1
ATOM 693 C CA . ARG A 1 94 ? -3.073 -2.225 9.981 1.00 67.38 94 ARG A CA 1
ATOM 694 C C . ARG A 1 94 ? -3.997 -2.919 10.971 1.00 67.38 94 ARG A C 1
ATOM 696 O O . ARG A 1 94 ? -4.857 -2.259 11.541 1.00 67.38 94 ARG A O 1
ATOM 703 N N . MET A 1 95 ? -3.837 -4.223 11.180 1.00 71.69 95 MET A N 1
ATOM 704 C CA . MET A 1 95 ? -4.629 -4.976 12.152 1.00 71.69 95 MET A CA 1
ATOM 705 C C . MET A 1 95 ? -4.319 -4.499 13.573 1.00 71.69 95 MET A C 1
ATOM 707 O O . MET A 1 95 ? -5.230 -4.354 14.385 1.00 71.69 95 MET A O 1
ATOM 711 N N . THR A 1 96 ? -3.057 -4.174 13.861 1.00 78.31 96 THR A N 1
ATOM 712 C CA . THR A 1 96 ? -2.632 -3.624 15.156 1.00 78.31 96 THR A CA 1
ATOM 713 C C . THR A 1 96 ? -3.202 -2.222 15.378 1.00 78.31 96 THR A C 1
ATOM 715 O O . THR A 1 96 ? -3.757 -1.946 16.441 1.00 78.31 96 THR A O 1
ATOM 718 N N . GLN A 1 97 ? -3.152 -1.352 14.366 1.00 80.19 97 GLN A N 1
ATOM 719 C CA . GLN A 1 97 ? -3.752 -0.014 14.395 1.00 80.19 97 GLN A CA 1
ATOM 720 C C . GLN A 1 97 ? -5.271 -0.080 14.563 1.00 80.19 97 GLN A C 1
ATOM 722 O O . GLN A 1 97 ? -5.828 0.644 15.386 1.00 80.19 97 GLN A O 1
ATOM 727 N N . PHE A 1 98 ? -5.935 -0.986 13.844 1.00 82.50 98 PHE A N 1
ATOM 728 C CA . PHE A 1 98 ? -7.369 -1.212 13.981 1.00 82.50 98 PHE A CA 1
ATOM 729 C C . PHE A 1 98 ? -7.729 -1.735 15.374 1.00 82.50 98 PHE A C 1
ATOM 731 O O . PHE A 1 98 ? -8.648 -1.215 15.998 1.00 82.50 98 PHE A O 1
ATOM 738 N N . THR A 1 99 ? -6.986 -2.716 15.896 1.00 82.44 99 THR A N 1
ATOM 739 C CA . THR A 1 99 ? -7.215 -3.273 17.240 1.00 82.44 99 THR A CA 1
ATOM 740 C C . THR A 1 99 ? -7.042 -2.199 18.307 1.00 82.44 99 THR A C 1
ATOM 742 O O . THR A 1 99 ? -7.854 -2.103 19.225 1.00 82.44 99 THR A O 1
ATOM 745 N N . ARG A 1 100 ? -6.027 -1.342 18.157 1.00 84.94 100 ARG A N 1
ATOM 746 C CA . ARG A 1 100 ? -5.803 -0.204 19.047 1.00 84.94 100 ARG A CA 1
ATOM 747 C C . ARG A 1 100 ? -6.964 0.789 19.002 1.00 84.94 100 ARG A C 1
ATOM 749 O O . ARG A 1 100 ? -7.507 1.123 20.049 1.00 84.94 100 ARG A O 1
ATOM 756 N N . PHE A 1 101 ? -7.388 1.199 17.810 1.00 88.00 101 PHE A N 1
ATOM 757 C CA . PHE A 1 101 ? -8.547 2.076 17.633 1.00 88.00 101 PHE A CA 1
ATOM 758 C C . PHE A 1 101 ? -9.835 1.460 18.209 1.00 88.00 101 PHE A C 1
ATOM 760 O O . PHE A 1 101 ? -10.621 2.139 18.872 1.00 88.00 101 PHE A O 1
ATOM 767 N N . ALA A 1 102 ? -10.061 0.164 17.986 1.00 86.94 102 ALA A N 1
ATOM 768 C CA . ALA A 1 102 ? -11.224 -0.550 18.500 1.00 86.94 102 ALA A CA 1
ATOM 769 C C . ALA A 1 102 ? -11.219 -0.593 20.035 1.00 86.94 102 ALA A C 1
ATOM 771 O O . ALA A 1 102 ? -12.243 -0.313 20.652 1.00 86.94 102 ALA A O 1
ATOM 772 N N . ALA A 1 103 ? -10.067 -0.864 20.652 1.00 86.25 103 ALA A N 1
ATOM 773 C CA . ALA A 1 103 ? -9.919 -0.852 22.103 1.00 86.25 103 ALA A CA 1
ATOM 774 C C . ALA A 1 103 ? -10.128 0.553 22.695 1.00 86.25 103 ALA A C 1
ATOM 776 O O . ALA A 1 103 ? -10.892 0.706 23.647 1.00 86.25 103 ALA A O 1
ATOM 777 N N . GLU A 1 104 ? -9.510 1.584 22.109 1.00 88.69 104 GLU A N 1
ATOM 778 C CA . GLU A 1 104 ? -9.649 2.977 22.559 1.00 88.69 104 GLU A CA 1
ATOM 779 C C . GLU A 1 104 ? -11.099 3.473 22.411 1.00 88.69 104 GLU A C 1
ATOM 781 O O . GLU A 1 104 ? -11.654 4.071 23.333 1.00 88.69 104 GLU A O 1
ATOM 786 N N . SER A 1 105 ? -11.757 3.183 21.285 1.00 90.56 105 SER A N 1
ATOM 787 C CA . SER A 1 105 ? -13.153 3.584 21.060 1.00 90.56 105 SER A CA 1
ATOM 788 C C . SER A 1 105 ? -14.145 2.837 21.953 1.00 90.56 105 SER A C 1
ATOM 790 O O . SER A 1 105 ? -15.092 3.462 22.435 1.00 90.56 105 SER A O 1
ATOM 792 N N . LEU A 1 106 ? -13.932 1.540 22.210 1.00 89.19 106 LEU A N 1
ATOM 793 C CA . LEU A 1 106 ? -14.732 0.773 23.167 1.00 89.19 106 LEU A CA 1
ATOM 794 C C . LEU A 1 106 ? -14.591 1.363 24.566 1.00 89.19 106 LEU A C 1
ATOM 796 O O . LEU A 1 106 ? -15.602 1.644 25.208 1.00 89.19 106 LEU A O 1
ATOM 800 N N . PHE A 1 107 ? -13.351 1.573 25.018 1.00 86.94 107 PHE A N 1
ATOM 801 C CA . PHE A 1 107 ? -13.075 2.121 26.339 1.00 86.94 107 PHE A CA 1
ATOM 802 C C . PHE A 1 107 ? -13.728 3.491 26.510 1.00 86.94 107 PHE A C 1
ATOM 804 O O . PHE A 1 107 ? -14.480 3.681 27.458 1.00 86.94 107 PHE A O 1
ATOM 811 N N . ASN A 1 108 ? -13.536 4.412 25.563 1.00 88.56 108 ASN A N 1
ATOM 812 C CA . ASN A 1 108 ? -14.114 5.755 25.637 1.00 88.56 108 ASN A CA 1
ATOM 813 C C . ASN A 1 108 ? -15.649 5.737 25.639 1.00 88.56 108 ASN A C 1
ATOM 815 O O . ASN A 1 108 ? -16.276 6.473 26.401 1.00 88.56 108 ASN A O 1
ATOM 819 N N . TYR A 1 109 ? -16.268 4.889 24.811 1.00 88.25 109 TYR A N 1
ATOM 820 C CA . TYR A 1 109 ? -17.723 4.764 24.775 1.00 88.25 109 TYR A CA 1
ATOM 821 C C . TYR A 1 109 ? -18.254 4.216 26.097 1.00 88.25 109 TYR A C 1
ATOM 823 O O . TYR A 1 109 ? -19.134 4.813 26.707 1.00 88.25 109 TYR A O 1
ATOM 831 N N . VAL A 1 110 ? -17.693 3.108 26.572 1.00 86.81 110 VAL A N 1
ATOM 832 C CA . VAL A 1 110 ? -18.120 2.442 27.802 1.00 86.81 110 VAL A CA 1
ATOM 833 C C . VAL A 1 110 ? -17.868 3.308 29.039 1.00 86.81 110 VAL A C 1
ATOM 835 O O . VAL A 1 110 ? -18.754 3.426 29.886 1.00 86.81 110 VAL A O 1
ATOM 838 N N . ALA A 1 111 ? -16.709 3.965 29.114 1.00 84.50 111 ALA A N 1
ATOM 839 C CA . ALA A 1 111 ? -16.358 4.885 30.190 1.00 84.50 111 ALA A CA 1
ATOM 840 C C . ALA A 1 111 ? -17.346 6.056 30.293 1.00 84.50 111 ALA A C 1
ATOM 842 O O . ALA A 1 111 ? -17.643 6.500 31.395 1.00 84.50 111 ALA A O 1
ATOM 843 N N . SER A 1 112 ? -17.927 6.511 29.176 1.00 83.00 112 SER A N 1
ATOM 844 C CA . SER A 1 112 ? -18.944 7.575 29.199 1.00 83.00 112 SER A CA 1
ATOM 845 C C . SER A 1 112 ? -20.249 7.176 29.906 1.00 83.00 112 SER A C 1
ATOM 847 O O . SER A 1 112 ? -20.981 8.041 30.384 1.00 83.00 112 SER A O 1
ATOM 849 N N . PHE A 1 113 ? -20.535 5.873 30.006 1.00 80.38 113 PHE A N 1
ATOM 850 C CA . PHE A 1 113 ? -21.690 5.332 30.735 1.00 80.38 113 PHE A CA 1
ATOM 851 C C . PHE A 1 113 ? -21.336 4.854 32.142 1.00 80.38 113 PHE A C 1
ATOM 853 O O . PHE A 1 113 ? -22.225 4.395 32.867 1.00 80.38 113 PHE A O 1
ATOM 860 N N . ALA A 1 114 ? -20.059 4.923 32.516 1.00 80.00 114 ALA A N 1
ATOM 861 C CA . ALA A 1 114 ? -19.595 4.500 33.818 1.00 80.00 114 ALA A CA 1
ATOM 862 C C . ALA A 1 114 ? -20.150 5.465 34.873 1.00 80.00 114 ALA A C 1
ATOM 864 O O . ALA A 1 114 ? -19.985 6.683 34.780 1.00 80.00 114 ALA A O 1
ATOM 865 N N . ARG A 1 115 ? -20.879 4.922 35.848 1.00 72.06 115 ARG A N 1
ATOM 866 C CA . ARG A 1 115 ? -21.416 5.703 36.965 1.00 72.06 115 ARG A CA 1
ATOM 867 C C . ARG A 1 115 ? -20.536 5.491 38.180 1.00 72.06 115 ARG A C 1
ATOM 869 O O . ARG A 1 115 ? -20.231 4.344 38.510 1.00 72.06 115 ARG A O 1
ATOM 876 N N . ASP A 1 116 ? -20.191 6.586 38.851 1.00 66.31 116 ASP A N 1
ATOM 877 C CA . ASP A 1 116 ? -19.558 6.519 40.161 1.00 66.31 116 ASP A CA 1
ATOM 878 C C . ASP A 1 116 ? -20.530 5.859 41.132 1.00 66.31 116 ASP A C 1
ATOM 880 O O . ASP A 1 116 ? -21.602 6.387 41.445 1.00 66.31 116 ASP A O 1
ATOM 884 N N . ASN A 1 117 ? -20.158 4.663 41.567 1.00 61.81 117 ASN A N 1
ATOM 885 C CA . ASN A 1 117 ? -20.763 4.036 42.719 1.00 61.81 117 ASN A CA 1
ATOM 886 C C . ASN A 1 117 ? -19.866 4.361 43.913 1.00 61.81 117 ASN A C 1
ATOM 888 O O . ASN A 1 117 ? -18.646 4.411 43.779 1.00 61.81 117 ASN A O 1
ATOM 892 N N . SER A 1 118 ? -20.441 4.569 45.094 1.00 61.19 118 SER A N 1
ATOM 893 C CA . SER A 1 118 ? -19.701 4.941 46.314 1.00 61.19 118 SER A CA 1
ATOM 894 C C . SER A 1 118 ? -18.669 3.894 46.780 1.00 61.19 118 SER A C 1
ATOM 896 O O . SER A 1 118 ? -17.973 4.102 47.772 1.00 61.19 118 SER A O 1
ATOM 898 N N . THR A 1 119 ? -18.552 2.776 46.063 1.00 57.41 119 THR A N 1
ATOM 899 C CA . THR A 1 119 ? -17.644 1.656 46.290 1.00 57.41 119 THR A CA 1
ATOM 900 C C . THR A 1 119 ? -16.610 1.568 45.164 1.00 57.41 119 THR A C 1
ATOM 902 O O . THR A 1 119 ? -16.809 0.781 44.251 1.00 57.41 119 THR A O 1
ATOM 905 N N . SER A 1 120 ? -15.552 2.383 45.240 1.00 65.25 120 SER A N 1
ATOM 906 C CA . SER A 1 120 ? -14.233 2.322 44.558 1.00 65.25 120 SER A CA 1
ATOM 907 C C . SER A 1 120 ? -14.105 2.057 43.041 1.00 65.25 120 SER A C 1
ATOM 909 O O . SER A 1 120 ? -13.170 2.594 42.458 1.00 65.25 120 SER A O 1
ATOM 911 N N . ASP A 1 121 ? -14.992 1.299 42.397 1.00 69.50 121 ASP A N 1
ATOM 912 C CA . ASP A 1 121 ? -14.966 0.962 40.977 1.00 69.50 121 ASP A CA 1
ATOM 913 C C . ASP A 1 121 ? -16.247 1.439 40.271 1.00 69.50 121 ASP A C 1
ATOM 915 O O . ASP A 1 121 ? -17.365 1.155 40.725 1.00 69.50 121 ASP A O 1
ATOM 919 N N . PRO A 1 122 ? -16.120 2.144 39.136 1.00 71.75 122 PRO A N 1
ATOM 920 C CA . PRO A 1 122 ? -17.270 2.643 38.406 1.00 71.75 122 PRO A CA 1
ATOM 921 C C . PRO A 1 122 ? -18.012 1.491 37.711 1.00 71.75 122 PRO A C 1
ATOM 923 O O . PRO A 1 122 ? -17.420 0.659 37.019 1.00 71.75 122 PRO A O 1
ATOM 926 N N . LEU A 1 123 ? -19.337 1.437 37.883 1.00 79.38 123 LEU A N 1
ATOM 927 C CA . LEU A 1 123 ? -20.155 0.348 37.347 1.00 79.38 123 LEU A CA 1
ATOM 928 C C . LEU A 1 123 ? -20.588 0.661 35.909 1.00 79.38 123 LEU A C 1
ATOM 930 O O . LEU A 1 123 ? -21.209 1.693 35.640 1.00 79.38 123 LEU A O 1
ATOM 934 N N . VAL A 1 124 ? -20.305 -0.266 34.994 1.00 81.69 124 VAL A N 1
ATOM 935 C CA . VAL A 1 124 ? -20.685 -0.178 33.580 1.00 81.69 124 VAL A CA 1
ATOM 936 C C . VAL A 1 124 ? -21.865 -1.113 33.288 1.00 81.69 124 VAL A C 1
ATOM 938 O O . VAL A 1 124 ? -21.773 -2.312 33.558 1.00 81.69 124 VAL A O 1
ATOM 941 N N . PRO A 1 125 ? -22.957 -0.629 32.666 1.00 82.31 125 PRO A N 1
ATOM 942 C CA . PRO A 1 125 ? -24.040 -1.499 32.229 1.00 82.31 125 PRO A CA 1
ATOM 943 C C . PRO A 1 125 ? -23.634 -2.316 30.993 1.00 82.31 125 PRO A C 1
ATOM 945 O O . PRO A 1 125 ? -23.170 -1.774 29.990 1.00 82.31 125 PRO A O 1
ATOM 948 N N . MET A 1 126 ? -23.899 -3.626 31.015 1.00 80.94 126 MET A N 1
ATOM 949 C CA . MET A 1 126 ? -23.604 -4.538 29.895 1.00 80.94 126 MET A CA 1
ATOM 950 C C . MET A 1 126 ? -24.280 -4.114 28.575 1.00 80.94 126 MET A C 1
ATOM 952 O O . MET A 1 126 ? -23.771 -4.375 27.484 1.00 80.94 126 MET A O 1
ATOM 956 N N . SER A 1 127 ? -25.415 -3.413 28.659 1.00 84.62 127 SER A N 1
ATOM 957 C CA . SER A 1 127 ? -26.118 -2.861 27.498 1.00 84.62 127 SER A CA 1
ATOM 958 C C . SER A 1 127 ? -25.284 -1.838 26.719 1.00 84.62 127 SER A C 1
ATOM 960 O O . SER A 1 127 ? -25.434 -1.759 25.500 1.00 84.62 127 SER A O 1
ATOM 962 N N . ALA A 1 128 ? -24.374 -1.107 27.375 1.00 85.12 128 ALA A N 1
ATOM 963 C CA . ALA A 1 128 ? -23.472 -0.171 26.707 1.00 85.12 128 ALA A CA 1
ATOM 964 C C . ALA A 1 128 ? -22.475 -0.912 25.804 1.00 85.12 128 ALA A C 1
ATOM 966 O O . ALA A 1 128 ? -22.310 -0.549 24.641 1.00 85.12 128 ALA A O 1
ATOM 967 N N . ILE A 1 129 ? -21.884 -2.006 26.294 1.00 88.00 129 ILE A N 1
ATOM 968 C CA . ILE A 1 129 ? -20.963 -2.842 25.508 1.00 88.00 129 ILE A CA 1
ATOM 969 C C . ILE A 1 129 ? -21.685 -3.417 24.282 1.00 88.00 129 ILE A C 1
ATOM 971 O O . ILE A 1 129 ? -21.173 -3.338 23.164 1.00 88.00 129 ILE A O 1
ATOM 975 N N . LYS A 1 130 ? -22.907 -3.935 24.471 1.00 88.25 130 LYS A N 1
ATOM 976 C CA . LYS A 1 130 ? -23.721 -4.459 23.365 1.00 88.25 130 LYS A CA 1
ATOM 977 C C . LYS A 1 130 ? -24.033 -3.378 22.321 1.00 88.25 130 LYS A C 1
ATOM 979 O O . LYS A 1 130 ? -23.853 -3.613 21.131 1.00 88.25 130 LYS A O 1
ATOM 984 N N . GLY A 1 131 ? -24.475 -2.196 22.756 1.00 89.00 131 GLY A N 1
ATOM 985 C CA . GLY A 1 131 ? -24.817 -1.098 21.847 1.00 89.00 131 GLY A CA 1
ATOM 986 C C . GLY A 1 131 ? -23.622 -0.599 21.030 1.00 89.00 131 GLY A C 1
ATOM 987 O O . GLY A 1 131 ? -23.760 -0.316 19.838 1.00 89.00 131 GLY A O 1
ATOM 988 N N . TRP A 1 132 ? -22.433 -0.552 21.639 1.00 92.12 132 TRP A N 1
ATOM 989 C CA . TRP A 1 132 ? -21.198 -0.243 20.920 1.00 92.12 132 TRP A CA 1
ATOM 990 C C . TRP A 1 132 ? -20.897 -1.282 19.836 1.00 92.12 132 TRP A C 1
ATOM 992 O O . TRP A 1 132 ? -20.616 -0.912 18.697 1.00 92.12 132 TRP A O 1
ATOM 1002 N N . PHE A 1 133 ? -21.005 -2.571 20.168 1.00 90.00 133 PHE A N 1
ATOM 1003 C CA . PHE A 1 133 ? -20.719 -3.668 19.243 1.00 90.00 133 PHE A CA 1
ATOM 1004 C C . PHE A 1 133 ? -21.624 -3.634 18.006 1.00 90.00 133 PHE A C 1
ATOM 1006 O O . PHE A 1 133 ? -21.124 -3.675 16.881 1.00 90.00 133 PHE A O 1
ATOM 1013 N N . ASP A 1 134 ? -22.935 -3.471 18.206 1.00 91.81 134 ASP A N 1
ATOM 1014 C CA . ASP A 1 134 ? -23.907 -3.377 17.110 1.00 91.81 134 ASP A CA 1
ATOM 1015 C C . ASP A 1 134 ? -23.609 -2.158 16.206 1.00 91.81 134 ASP A C 1
ATOM 1017 O O . ASP A 1 134 ? -23.613 -2.262 14.977 1.00 91.81 134 ASP A O 1
ATOM 1021 N N . THR A 1 135 ? -23.252 -1.015 16.805 1.00 89.50 135 THR A N 1
ATOM 1022 C CA . THR A 1 135 ? -22.886 0.211 16.070 1.00 89.50 135 THR A CA 1
ATOM 1023 C C . THR A 1 135 ? -21.598 0.035 15.261 1.00 89.50 135 THR A C 1
ATOM 1025 O O . THR A 1 135 ? -21.505 0.488 14.118 1.00 89.50 135 THR A O 1
ATOM 1028 N N . MET A 1 136 ? -20.589 -0.623 15.835 1.00 89.38 136 MET A N 1
ATOM 1029 C CA . MET A 1 136 ? -19.318 -0.894 15.160 1.00 89.38 136 MET A CA 1
ATOM 1030 C C . MET A 1 136 ? -19.493 -1.866 13.996 1.00 89.38 136 MET A C 1
ATOM 1032 O O . MET A 1 136 ? -18.931 -1.626 12.928 1.00 89.38 136 MET A O 1
ATOM 1036 N N . LEU A 1 137 ? -20.310 -2.911 14.161 1.00 88.50 137 LEU A N 1
ATOM 1037 C CA . LEU A 1 137 ? -20.648 -3.839 13.081 1.00 88.50 137 LEU A CA 1
ATOM 1038 C C . LEU A 1 137 ? -21.356 -3.134 11.924 1.00 88.50 137 LEU A C 1
ATOM 1040 O O . LEU A 1 137 ? -21.010 -3.366 10.767 1.00 88.50 137 LEU A O 1
ATOM 1044 N N . GLN A 1 138 ? -22.308 -2.247 12.221 1.00 91.31 138 GLN A N 1
ATOM 1045 C CA . GLN A 1 138 ? -23.007 -1.483 11.189 1.00 91.31 138 GLN A CA 1
ATOM 1046 C C . GLN A 1 138 ? -22.063 -0.529 10.441 1.00 91.31 138 GLN A C 1
ATOM 1048 O O . GLN A 1 138 ? -22.152 -0.389 9.225 1.00 91.31 138 GLN A O 1
ATOM 1053 N N . LYS A 1 139 ? -21.126 0.116 11.143 1.00 87.56 139 LYS A N 1
ATOM 1054 C CA . LYS A 1 139 ? -20.109 0.959 10.496 1.00 87.56 139 LYS A CA 1
ATOM 1055 C C . LYS A 1 139 ? -19.159 0.144 9.622 1.00 87.56 139 LYS A C 1
ATOM 1057 O O . LYS A 1 139 ? -18.831 0.586 8.525 1.00 87.56 139 LYS A O 1
ATOM 1062 N N . LEU A 1 140 ? -18.765 -1.042 10.081 1.00 86.75 140 LEU A N 1
ATOM 1063 C CA . LEU A 1 140 ? -17.873 -1.938 9.349 1.00 86.75 140 LEU A CA 1
ATOM 1064 C C . LEU A 1 140 ? -18.530 -2.516 8.086 1.00 86.75 140 LEU A C 1
ATOM 1066 O O . LEU A 1 140 ? -17.846 -2.690 7.080 1.00 86.75 140 LEU A O 1
ATOM 1070 N N . SER A 1 141 ? -19.838 -2.799 8.121 1.00 84.94 141 SER A N 1
ATOM 1071 C CA . SER A 1 141 ? -20.570 -3.306 6.953 1.00 84.94 141 SER A CA 1
ATOM 1072 C C . SER A 1 141 ? -20.783 -2.241 5.876 1.00 84.94 141 SER A C 1
ATOM 1074 O O . SER A 1 141 ? -20.828 -2.574 4.694 1.00 84.94 141 SER A O 1
ATOM 1076 N N . LEU A 1 142 ? -20.888 -0.970 6.274 1.00 87.50 142 LEU A N 1
ATOM 1077 C CA . LEU A 1 142 ? -21.013 0.160 5.353 1.00 87.50 142 LEU A CA 1
ATOM 1078 C C . LEU A 1 142 ? -19.667 0.573 4.741 1.00 87.50 142 LEU A C 1
ATOM 1080 O O . LEU A 1 142 ? -19.612 0.878 3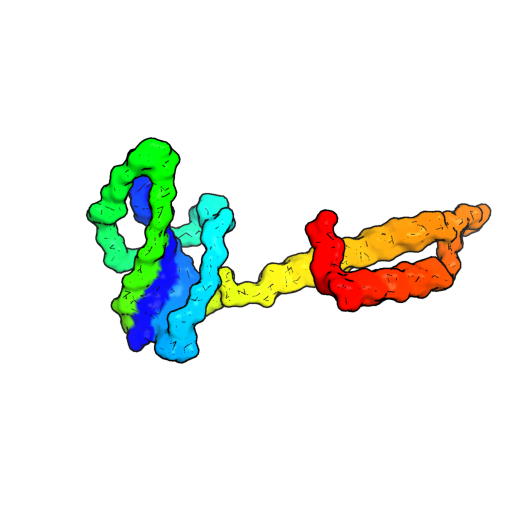.553 1.00 87.50 142 LEU A O 1
ATOM 1084 N N . ASP A 1 143 ? -18.589 0.595 5.528 1.00 82.12 143 ASP A N 1
ATOM 1085 C CA . ASP A 1 143 ? -17.254 0.968 5.055 1.00 82.12 143 ASP A CA 1
ATOM 1086 C C . ASP A 1 143 ? -16.177 0.222 5.849 1.00 82.12 143 ASP A C 1
ATOM 1088 O O . ASP A 1 143 ? -15.961 0.480 7.030 1.00 82.12 143 ASP A O 1
ATOM 1092 N N . ALA A 1 144 ? -15.427 -0.662 5.190 1.00 77.44 144 ALA A N 1
ATOM 1093 C CA . ALA A 1 144 ? -14.333 -1.407 5.819 1.00 77.44 144 ALA A CA 1
ATOM 1094 C C . ALA A 1 144 ? -13.166 -0.510 6.300 1.00 77.44 144 ALA A C 1
ATOM 1096 O O . ALA A 1 144 ? -12.301 -0.954 7.061 1.00 77.44 144 ALA A O 1
ATOM 1097 N N . SER A 1 145 ? -13.119 0.754 5.863 1.00 78.94 145 SER A N 1
ATOM 1098 C CA . SER A 1 145 ? -12.053 1.723 6.140 1.00 78.94 145 SER A CA 1
ATOM 1099 C C . SER A 1 145 ? -12.485 2.941 6.967 1.00 78.94 145 SER A C 1
ATOM 1101 O O . SER A 1 145 ? -11.701 3.883 7.107 1.00 78.94 145 SER A O 1
ATOM 1103 N N . PHE A 1 146 ? -13.676 2.909 7.582 1.00 82.12 146 PHE A N 1
ATOM 1104 C CA . PHE A 1 146 ? -14.253 4.049 8.317 1.00 82.12 146 PHE A CA 1
ATOM 1105 C C . PHE A 1 146 ? -13.356 4.622 9.430 1.00 82.12 146 PHE A C 1
ATOM 1107 O O . PHE A 1 146 ? -13.436 5.803 9.758 1.00 82.12 146 PHE A O 1
ATOM 1114 N N . TRP A 1 147 ? -12.512 3.779 10.025 1.00 75.81 147 TRP A N 1
ATOM 1115 C CA . TRP A 1 147 ? -11.629 4.086 11.153 1.00 75.81 147 TRP A CA 1
ATOM 1116 C C . TRP A 1 147 ? -10.379 4.892 10.764 1.00 75.81 147 TRP A C 1
ATOM 1118 O O . TRP A 1 147 ? -9.583 5.240 11.629 1.00 75.81 147 TRP A O 1
ATOM 1128 N N . ARG A 1 148 ? -10.183 5.185 9.471 1.00 68.94 148 ARG A N 1
ATOM 1129 C CA . ARG A 1 148 ? -9.003 5.896 8.944 1.00 68.94 148 ARG A CA 1
ATOM 1130 C C . ARG A 1 148 ? -9.188 7.412 8.767 1.00 68.94 148 ARG A C 1
ATOM 1132 O O . ARG A 1 148 ? -8.302 8.032 8.179 1.00 68.94 148 ARG A O 1
ATOM 1139 N N . LYS A 1 149 ? -10.328 7.978 9.178 1.00 57.16 149 LYS A N 1
ATOM 1140 C CA . LYS A 1 149 ? -10.653 9.406 9.003 1.00 57.16 149 LYS A CA 1
ATOM 1141 C C . LYS A 1 149 ? -9.997 10.309 10.037 1.00 57.16 149 LYS A C 1
ATOM 1143 O O . LYS A 1 149 ? -9.951 9.904 11.216 1.00 57.16 149 LYS A O 1
#

Organism: NCBI:txid48269

Foldseek 3Di:
DKKFKWKWWDDPQWTQIATFDIADPVRNDDDFDCPCVVVPPVRDSPDDPDDRVPRDDDDPPDTDMDMDIDDDDPVPHPPPPAPRDDPPPVVVVVVVVVVVLLVVVLCVQQVVQFDDDVPDGTDGDPVSSVVSVVVVVVVCVVPVCSSVD

InterPro domains:
  IPR008493 Hikeshi-like, N-terminal domain [PF05603] (2-86)
  IPR031318 OPI10 family [PTHR12925] (1-149)
  IPR048364 Hikeshi-like, C-terminal domain [PF21057] (95-149)

Radius of gyration: 25.25 Å; chains: 1; bounding box: 53×41×66 Å